Protein AF-A0A351BXZ5-F1 (afdb_monomer_lite)

Secondary structure (DSSP, 8-state):
--EEEEEEEPPSSTT--S-EEEEEEESSTTSS-PPPEEPTT-S--EEEEEEE---TT-TTTT-EEEEEEETTEEEEEEESSTTSS-PPPEE-SPP-SS---------S--

Sequence (110 aa):
GVIIISYIAPPPVSGQKNFRLGVSRSTNSGASWTPTYFVQGVDTADKILCATDDISSSPYYGRSYIVYSEKRGVFMSYTTNSGETWSVSARVSPPQNHGRVGASIVTGNA

Foldseek 3Di:
DKDKDWDQADDPDPPDDATFIWMWMDPPPVPDIDPTDTAAPTNHWDQKDKDAACPPPDPRHGKIKIWTDHQFAIWMWIDPPSPPHIDHIDHDDHTDHRDRDHDDDDHDDD

Radius of gyration: 14.12 Å; chains: 1; bounding box: 38×30×37 Å

Structure (mmCIF, N/CA/C/O backbone):
data_AF-A0A351BXZ5-F1
#
_entry.id   AF-A0A351BXZ5-F1
#
loop_
_atom_site.group_PDB
_atom_site.id
_atom_site.type_symbol
_atom_site.label_atom_id
_atom_site.label_alt_id
_atom_site.label_comp_id
_atom_site.label_asym_id
_atom_site.label_entity_id
_atom_site.label_seq_id
_atom_site.pdbx_PDB_ins_code
_atom_site.Cartn_x
_atom_site.Cartn_y
_atom_site.Cartn_z
_atom_site.occupancy
_atom_site.B_iso_or_equiv
_atom_site.auth_seq_id
_atom_site.auth_comp_id
_atom_site.auth_asym_id
_atom_site.auth_atom_id
_atom_site.pdbx_PDB_model_num
ATOM 1 N N . GLY A 1 1 ? 8.701 7.365 -15.122 1.00 86.06 1 GLY A N 1
ATOM 2 C CA . GLY A 1 1 ? 8.633 6.480 -13.941 1.00 86.06 1 GLY A CA 1
ATOM 3 C C . GLY A 1 1 ? 7.357 6.762 -13.177 1.00 86.06 1 GLY A C 1
ATOM 4 O O . GLY A 1 1 ? 6.775 7.820 -13.387 1.00 86.06 1 GLY A O 1
ATOM 5 N N . VAL A 1 2 ? 6.912 5.831 -12.333 1.00 94.94 2 VAL A N 1
ATOM 6 C CA . VAL A 1 2 ? 5.744 6.033 -11.461 1.00 94.94 2 VAL A CA 1
ATOM 7 C C . VAL A 1 2 ? 6.228 6.478 -10.086 1.00 94.94 2 VAL A C 1
ATOM 9 O O . VAL A 1 2 ? 7.126 5.858 -9.527 1.00 94.94 2 VAL A O 1
ATOM 12 N N . ILE A 1 3 ? 5.634 7.541 -9.548 1.00 97.12 3 ILE A N 1
ATOM 13 C CA . ILE A 1 3 ? 5.831 7.958 -8.157 1.00 97.12 3 ILE A CA 1
ATOM 14 C C . ILE A 1 3 ? 4.609 7.504 -7.368 1.00 97.12 3 ILE A C 1
ATOM 16 O O . ILE A 1 3 ? 3.484 7.757 -7.794 1.00 97.12 3 ILE A O 1
ATOM 20 N N . ILE A 1 4 ? 4.822 6.852 -6.229 1.00 97.31 4 ILE A N 1
ATOM 21 C CA . ILE A 1 4 ? 3.769 6.446 -5.296 1.00 97.31 4 ILE A CA 1
ATOM 22 C C . ILE A 1 4 ? 3.985 7.216 -3.999 1.00 97.31 4 ILE A C 1
ATOM 24 O O . ILE A 1 4 ? 5.092 7.230 -3.467 1.00 97.31 4 ILE A O 1
ATOM 28 N N . ILE A 1 5 ? 2.924 7.833 -3.486 1.00 96.88 5 ILE A N 1
ATOM 29 C CA . ILE A 1 5 ? 2.903 8.415 -2.146 1.00 96.88 5 ILE A CA 1
ATOM 30 C C . ILE A 1 5 ? 1.842 7.715 -1.309 1.00 96.88 5 ILE A C 1
ATOM 32 O O . ILE A 1 5 ? 0.716 7.504 -1.759 1.00 96.88 5 ILE A O 1
ATOM 36 N N . SER A 1 6 ? 2.203 7.374 -0.079 1.00 96.12 6 SER A N 1
ATOM 37 C CA . SER A 1 6 ? 1.287 6.861 0.936 1.00 96.12 6 SER A CA 1
ATOM 38 C C . SER A 1 6 ? 1.164 7.870 2.067 1.00 96.12 6 SER A C 1
ATOM 40 O O . SER A 1 6 ? 2.167 8.447 2.484 1.00 96.12 6 SER A O 1
ATOM 42 N N . TYR A 1 7 ? -0.044 8.080 2.578 1.00 95.69 7 TYR A N 1
ATOM 43 C CA . TYR A 1 7 ? -0.295 9.080 3.611 1.00 95.69 7 TYR A CA 1
ATOM 44 C C . T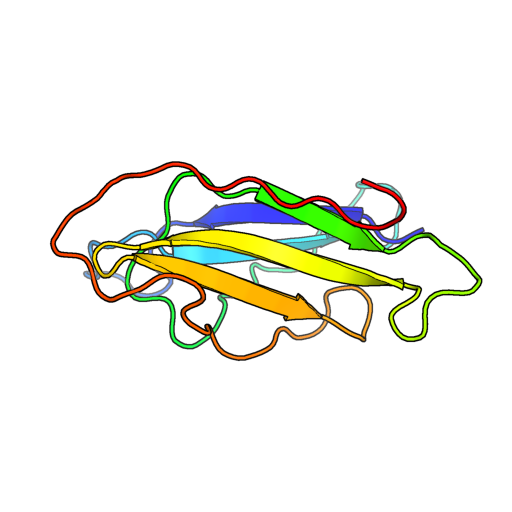YR A 1 7 ? -1.473 8.705 4.506 1.00 95.69 7 TYR A C 1
ATOM 46 O O . TYR A 1 7 ? -2.336 7.893 4.161 1.00 95.69 7 TYR A O 1
ATOM 54 N N . ILE A 1 8 ? -1.489 9.326 5.685 1.00 94.12 8 ILE A N 1
ATOM 55 C CA . ILE A 1 8 ? -2.592 9.244 6.638 1.00 94.12 8 ILE A CA 1
ATOM 56 C C . ILE A 1 8 ? -3.716 10.119 6.076 1.00 94.12 8 ILE A C 1
ATOM 58 O O . ILE A 1 8 ? -3.671 11.345 6.164 1.00 94.12 8 ILE A O 1
ATOM 62 N N . ALA A 1 9 ? -4.695 9.490 5.431 1.00 93.50 9 ALA A N 1
ATOM 63 C CA . ALA A 1 9 ? -5.779 10.185 4.753 1.00 93.50 9 ALA A CA 1
ATOM 64 C C . ALA A 1 9 ? -6.963 10.406 5.703 1.00 93.50 9 ALA A C 1
ATOM 66 O O . ALA A 1 9 ? -7.303 9.495 6.472 1.00 93.50 9 ALA A O 1
ATOM 67 N N . PRO A 1 10 ? -7.634 11.572 5.644 1.00 90.31 10 PRO A N 1
ATOM 68 C CA . PRO A 1 10 ? -8.918 11.749 6.300 1.00 90.31 10 PRO A CA 1
ATOM 69 C C . PRO A 1 10 ? -9.899 10.648 5.875 1.00 90.31 10 PRO A C 1
ATOM 71 O O . PRO A 1 10 ? -9.799 10.133 4.756 1.00 90.31 10 PRO A O 1
ATOM 74 N N . PRO A 1 11 ? -10.843 10.274 6.747 1.00 86.00 11 PRO A N 1
ATOM 75 C CA . PRO A 1 11 ? -11.842 9.279 6.407 1.00 86.00 11 PRO A CA 1
ATOM 76 C C . PRO A 1 11 ? -12.574 9.628 5.093 1.00 86.00 11 PRO A C 1
ATOM 78 O O . PRO A 1 11 ? -12.971 10.779 4.909 1.00 86.00 11 PRO A O 1
ATOM 81 N N . PRO A 1 12 ? -12.790 8.651 4.192 1.00 81.19 12 PRO A N 1
ATOM 82 C CA . PRO A 1 12 ? -13.420 8.879 2.888 1.00 81.19 12 PRO A CA 1
ATOM 83 C C . PRO A 1 12 ? -14.904 9.248 2.986 1.00 81.19 12 PRO A C 1
ATOM 85 O O . PRO A 1 12 ? -15.481 9.735 2.018 1.00 81.19 12 PRO A O 1
ATOM 88 N N . VAL A 1 13 ? -15.532 8.987 4.136 1.00 83.12 13 VAL A N 1
ATOM 89 C CA . VAL A 1 13 ? -16.956 9.223 4.382 1.00 83.12 13 VAL A CA 1
ATOM 90 C C . VAL A 1 13 ? -17.116 10.156 5.577 1.00 83.12 13 VAL A C 1
ATOM 92 O O . VAL A 1 13 ? -16.534 9.926 6.641 1.00 83.12 13 VAL A O 1
ATOM 95 N N . SER A 1 14 ? -17.939 11.192 5.407 1.00 78.50 14 SER A N 1
ATOM 96 C CA . SER A 1 14 ? -18.276 12.141 6.472 1.00 78.50 14 SER A CA 1
ATOM 97 C C . SER A 1 14 ? -18.833 11.421 7.708 1.00 78.50 14 SER A C 1
ATOM 99 O O . SER A 1 14 ? -19.636 10.497 7.594 1.00 78.50 14 SER A O 1
ATOM 101 N N . GLY A 1 15 ? -18.385 11.825 8.899 1.00 78.62 15 GLY A N 1
ATOM 102 C CA . GLY A 1 15 ? -18.796 11.238 10.181 1.00 78.62 15 GLY A CA 1
ATOM 103 C C . GLY A 1 15 ? -17.934 10.069 10.675 1.00 78.62 15 GLY A C 1
ATOM 104 O O . GLY A 1 15 ? 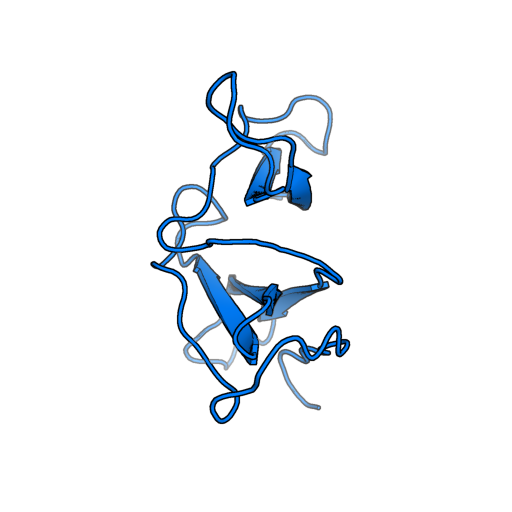-17.994 9.731 11.859 1.00 78.62 15 GLY A O 1
ATOM 105 N N . GLN A 1 16 ? -17.074 9.485 9.833 1.00 82.75 16 GLN A N 1
ATOM 106 C CA . GLN A 1 16 ? -16.026 8.584 10.315 1.00 82.75 16 GLN A CA 1
ATOM 107 C C . GLN A 1 16 ? -14.914 9.386 11.004 1.00 82.75 16 GLN A C 1
ATOM 109 O O . GLN A 1 16 ? -14.578 10.489 10.586 1.00 82.75 16 GLN A O 1
ATOM 114 N N . LYS A 1 17 ? -14.344 8.835 12.081 1.00 81.88 17 LYS A N 1
ATOM 115 C CA . LYS A 1 17 ? -13.313 9.521 12.886 1.00 81.88 17 LYS A CA 1
ATOM 116 C C . LYS A 1 17 ? -11.894 9.012 12.643 1.00 81.88 17 LYS A C 1
ATOM 118 O O . LYS A 1 17 ? -10.938 9.714 12.952 1.00 81.88 17 LYS A O 1
ATOM 123 N N . ASN A 1 18 ? -11.744 7.797 12.121 1.00 88.50 18 ASN A N 1
ATOM 124 C CA . ASN A 1 18 ? -10.433 7.173 11.985 1.00 88.50 18 ASN A CA 1
ATOM 125 C C . ASN A 1 18 ? -9.795 7.540 10.648 1.00 88.50 18 ASN A C 1
ATOM 127 O O . ASN A 1 18 ? -10.404 7.350 9.593 1.00 88.50 18 ASN A O 1
ATOM 131 N N . PHE A 1 19 ? -8.550 8.005 10.703 1.00 91.50 19 PHE A N 1
ATOM 132 C CA . PHE A 1 19 ? -7.731 8.179 9.512 1.00 91.50 19 PHE A CA 1
ATOM 133 C C . PHE A 1 19 ? -7.427 6.830 8.860 1.00 91.50 19 PHE A C 1
ATOM 135 O O . PHE A 1 19 ? -7.261 5.816 9.538 1.00 91.50 19 PHE A O 1
ATOM 142 N N . ARG A 1 20 ? -7.361 6.819 7.532 1.00 93.12 20 ARG A N 1
ATOM 143 C CA . ARG A 1 20 ? -7.175 5.620 6.709 1.00 93.12 20 ARG A CA 1
ATOM 144 C C . ARG A 1 20 ? -5.802 5.646 6.045 1.00 93.12 20 ARG A C 1
ATOM 146 O O . ARG A 1 20 ? -5.136 6.679 6.009 1.00 93.12 20 ARG A O 1
ATOM 153 N N . LEU A 1 21 ? -5.409 4.515 5.468 1.00 95.69 21 LEU A N 1
ATOM 154 C CA . LEU A 1 21 ? -4.282 4.473 4.544 1.00 95.69 21 LEU A CA 1
ATOM 155 C C . LEU A 1 21 ? -4.747 4.944 3.161 1.00 95.69 21 LEU A C 1
ATOM 157 O O . LEU A 1 21 ? -5.508 4.239 2.488 1.00 95.69 21 LEU A O 1
ATOM 161 N N . GLY A 1 22 ? -4.304 6.138 2.772 1.00 96.94 22 GLY A N 1
ATOM 162 C CA . GLY A 1 22 ? -4.483 6.681 1.431 1.00 96.94 22 GLY A CA 1
ATOM 163 C C . GLY A 1 22 ? -3.222 6.520 0.594 1.00 96.94 22 GLY A C 1
ATOM 164 O O . GLY A 1 22 ? -2.105 6.600 1.112 1.00 96.94 22 GLY A O 1
ATOM 165 N N . VAL A 1 23 ? -3.416 6.304 -0.702 1.00 97.75 23 VAL A N 1
ATOM 166 C CA . VAL A 1 23 ? -2.339 6.233 -1.687 1.00 97.75 23 VAL A CA 1
ATOM 167 C C . VAL A 1 23 ? -2.715 7.046 -2.918 1.00 97.75 23 VAL A C 1
ATOM 169 O O . VAL A 1 23 ? -3.824 6.912 -3.429 1.00 97.75 23 VAL A O 1
ATOM 172 N N . SER A 1 24 ? -1.772 7.825 -3.437 1.00 97.88 24 SER A N 1
ATOM 173 C CA . SER A 1 24 ? -1.872 8.435 -4.766 1.00 97.88 24 SER A CA 1
ATOM 174 C C . SER A 1 24 ? -0.626 8.120 -5.575 1.00 97.88 24 SER A C 1
ATOM 176 O O . SER A 1 24 ? 0.462 7.941 -5.024 1.00 97.88 24 SER A O 1
ATOM 178 N N . ARG A 1 25 ? -0.777 8.074 -6.900 1.00 97.88 25 ARG A N 1
ATOM 179 C CA . ARG A 1 25 ? 0.345 7.886 -7.817 1.00 97.88 25 ARG A CA 1
ATOM 180 C C . ARG A 1 25 ? 0.415 8.983 -8.867 1.00 97.88 25 ARG A C 1
ATOM 182 O O . ARG A 1 25 ? -0.604 9.560 -9.241 1.00 97.88 25 ARG A O 1
ATOM 189 N N . SER A 1 26 ? 1.617 9.227 -9.367 1.00 98.38 26 SER A N 1
ATOM 190 C CA . SER A 1 26 ? 1.879 10.095 -10.509 1.00 98.38 26 SER A CA 1
ATOM 191 C C . SER A 1 26 ? 2.623 9.321 -11.589 1.00 98.38 26 SER A C 1
ATOM 193 O O . SER A 1 26 ? 3.577 8.598 -11.302 1.00 98.38 26 SER A O 1
ATOM 195 N N . THR A 1 27 ? 2.198 9.488 -12.838 1.00 97.81 27 THR A N 1
ATOM 196 C CA . THR A 1 27 ? 2.849 8.921 -14.030 1.00 97.81 27 THR A CA 1
ATOM 197 C C . THR A 1 27 ? 3.603 9.978 -14.843 1.00 97.81 27 THR A C 1
ATOM 199 O O . THR A 1 27 ? 4.226 9.651 -15.850 1.00 97.81 27 THR A O 1
ATOM 202 N N . ASN A 1 28 ? 3.577 11.239 -14.402 1.00 97.19 28 ASN A N 1
ATOM 203 C CA . ASN A 1 28 ? 4.156 12.396 -15.083 1.00 97.19 28 ASN A CA 1
ATOM 204 C C . ASN A 1 28 ? 5.071 13.202 -14.149 1.00 97.19 28 ASN A C 1
ATOM 206 O O . ASN A 1 28 ? 4.963 14.421 -14.037 1.00 97.19 28 ASN A O 1
ATOM 210 N N . SER A 1 29 ? 5.975 12.497 -13.464 1.00 96.50 29 SER A N 1
ATOM 211 C CA . SER A 1 29 ? 7.023 13.098 -12.626 1.00 96.50 29 SER A CA 1
ATOM 212 C C . SER A 1 29 ? 6.494 14.036 -11.529 1.00 96.50 29 SER A C 1
ATOM 214 O O . SER A 1 29 ? 7.136 15.023 -11.191 1.00 96.50 29 SER A O 1
ATOM 216 N N . GLY A 1 30 ? 5.318 13.737 -10.970 1.00 97.56 30 GLY A N 1
ATOM 217 C CA . GLY A 1 30 ? 4.716 14.501 -9.875 1.00 97.56 30 GLY A CA 1
ATOM 218 C C . GLY A 1 30 ? 3.901 15.721 -10.310 1.00 97.56 30 GLY A C 1
ATOM 219 O O . GLY A 1 30 ? 3.359 16.401 -9.441 1.00 97.56 30 GLY A O 1
ATOM 220 N N . ALA A 1 31 ? 3.772 15.991 -11.616 1.00 98.06 31 ALA A N 1
ATOM 221 C CA . ALA A 1 31 ? 3.003 17.134 -12.120 1.00 98.06 31 ALA A CA 1
ATOM 222 C C . ALA A 1 31 ? 1.496 17.003 -11.839 1.00 98.06 31 ALA A C 1
ATOM 224 O O . ALA A 1 31 ? 0.824 17.992 -11.554 1.00 98.06 31 ALA A O 1
ATOM 225 N N . SER A 1 32 ? 0.960 15.781 -11.883 1.00 98.12 32 SER A N 1
ATOM 226 C CA . SER A 1 32 ? -0.402 15.475 -11.441 1.00 98.12 32 SER A CA 1
ATOM 227 C C . SER A 1 32 ? -0.471 14.130 -10.725 1.00 98.12 32 SER A C 1
ATOM 229 O O . SER A 1 32 ? 0.359 13.247 -10.958 1.00 98.12 32 SER A O 1
ATOM 231 N N . TRP A 1 33 ? -1.508 13.958 -9.908 1.00 98.38 33 TRP A N 1
ATOM 232 C CA . TRP A 1 33 ? -1.709 12.785 -9.063 1.00 98.38 33 TRP A CA 1
ATOM 233 C C . TRP A 1 33 ? -3.091 12.183 -9.285 1.00 98.38 33 TRP A C 1
ATOM 235 O O . TRP A 1 33 ? -4.059 12.900 -9.541 1.00 98.38 33 TRP A O 1
ATOM 245 N N . THR A 1 34 ? -3.196 10.863 -9.162 1.00 98.25 34 THR A N 1
ATOM 246 C CA . THR A 1 34 ? -4.496 10.192 -9.116 1.00 98.25 34 THR A CA 1
ATOM 247 C C . THR A 1 34 ? -5.275 10.597 -7.861 1.00 98.25 34 THR A C 1
ATOM 249 O O . THR A 1 34 ? -4.658 10.902 -6.830 1.00 98.25 34 THR A O 1
ATOM 252 N N . PRO A 1 35 ? -6.619 10.511 -7.890 1.00 96.94 35 PRO A N 1
ATOM 253 C CA . PRO A 1 35 ? -7.417 10.539 -6.670 1.00 96.94 35 PRO A CA 1
ATOM 254 C C . PRO A 1 35 ? -6.911 9.521 -5.640 1.00 96.94 35 PRO A C 1
ATOM 256 O O . PRO A 1 35 ? -6.309 8.507 -6.008 1.00 96.94 35 PRO A O 1
ATOM 259 N N . THR A 1 36 ? -7.175 9.789 -4.359 1.00 96.56 36 THR A N 1
ATOM 260 C CA . THR A 1 36 ? -6.807 8.888 -3.261 1.00 96.56 36 THR A CA 1
ATOM 261 C C . THR A 1 36 ? -7.417 7.504 -3.479 1.00 96.56 36 THR A C 1
ATOM 263 O O . THR A 1 36 ? -8.638 7.344 -3.454 1.00 96.56 36 THR A O 1
ATOM 266 N N . TYR A 1 37 ? -6.570 6.488 -3.601 1.00 96.62 37 TYR A N 1
ATOM 267 C CA . TYR A 1 37 ? -6.960 5.104 -3.397 1.00 96.62 37 TYR A CA 1
ATOM 268 C C . TYR A 1 37 ? -6.956 4.811 -1.894 1.00 96.62 37 TYR A C 1
ATOM 270 O O . TYR A 1 37 ? -5.922 4.914 -1.231 1.00 96.62 37 TYR A O 1
ATOM 278 N N . PHE A 1 38 ? -8.109 4.435 -1.346 1.00 96.25 38 PHE A N 1
ATOM 279 C CA . PHE A 1 38 ? -8.220 4.005 0.046 1.00 96.25 38 PHE A CA 1
ATOM 280 C C . PHE A 1 38 ? -8.014 2.497 0.140 1.00 96.25 38 PHE A C 1
ATOM 282 O O . PHE A 1 38 ? -8.814 1.720 -0.384 1.00 96.25 38 PHE A O 1
ATOM 289 N N . VAL A 1 39 ? -6.957 2.071 0.834 1.00 97.00 39 VAL A N 1
ATOM 290 C CA . VAL A 1 39 ? -6.659 0.642 0.986 1.00 97.00 39 VAL A CA 1
ATOM 291 C C . VAL A 1 39 ? -7.767 -0.055 1.782 1.00 97.00 39 VAL A C 1
ATOM 293 O O . VAL A 1 39 ? -8.229 0.418 2.828 1.00 97.00 39 VAL A O 1
ATOM 296 N N . GLN A 1 40 ? -8.219 -1.194 1.260 1.00 95.56 40 GLN A N 1
ATOM 297 C CA . GLN A 1 40 ? -9.314 -1.964 1.841 1.00 95.56 40 GLN A CA 1
ATOM 298 C C . GLN A 1 40 ? -8.875 -2.672 3.132 1.00 95.56 40 GLN A C 1
ATOM 300 O O . GLN A 1 40 ? -7.728 -3.093 3.269 1.00 95.56 40 GLN A O 1
ATOM 305 N N . GLY A 1 41 ? -9.795 -2.813 4.091 1.00 92.81 41 GLY A N 1
ATOM 306 C CA . GLY A 1 41 ? -9.545 -3.502 5.370 1.00 92.81 41 GLY A CA 1
ATOM 307 C C . GLY A 1 41 ? -8.812 -2.688 6.451 1.00 92.81 41 GLY A C 1
ATOM 308 O O . GLY A 1 41 ? -8.582 -3.205 7.541 1.00 92.81 41 GLY A O 1
ATOM 309 N N . VAL A 1 42 ? -8.467 -1.423 6.188 1.00 92.38 42 VAL A N 1
ATOM 310 C CA . VAL A 1 42 ? -7.682 -0.578 7.113 1.00 92.38 42 VAL A CA 1
ATOM 311 C C . VAL A 1 42 ? -8.556 0.175 8.111 1.00 92.38 42 VAL A C 1
ATOM 313 O O . VAL A 1 42 ? -9.070 1.224 7.773 1.00 92.38 42 VAL A O 1
ATOM 316 N N . ASP A 1 43 ? -8.700 -0.258 9.359 1.00 89.25 43 ASP A N 1
ATOM 317 C CA . ASP A 1 43 ? -9.576 0.456 10.313 1.00 89.25 43 ASP A CA 1
ATOM 318 C C . ASP A 1 43 ? -9.020 1.801 10.807 1.00 89.25 43 ASP A C 1
ATOM 320 O O . ASP A 1 43 ? -9.785 2.736 11.060 1.00 89.25 43 ASP A O 1
ATOM 324 N N . THR A 1 44 ? -7.702 1.877 10.980 1.00 91.31 44 THR A N 1
ATOM 325 C CA . THR A 1 44 ? -6.939 3.085 11.310 1.00 91.31 44 THR A CA 1
ATOM 326 C C . THR A 1 44 ? -5.512 2.929 10.783 1.00 91.31 44 THR A C 1
ATOM 328 O O . THR A 1 44 ? -5.027 1.803 10.692 1.00 91.31 44 THR A O 1
ATOM 331 N N . ALA A 1 45 ? -4.842 4.023 10.432 1.00 92.31 45 ALA A N 1
ATOM 332 C CA . ALA A 1 45 ? -3.447 4.001 10.003 1.00 92.31 45 ALA A CA 1
ATOM 333 C C . ALA A 1 45 ? -2.639 5.113 10.680 1.00 92.31 45 ALA A C 1
ATOM 335 O O . ALA A 1 45 ? -3.076 6.262 10.743 1.00 92.31 45 ALA A O 1
ATOM 336 N N . ASP A 1 46 ? -1.444 4.770 11.152 1.00 91.81 46 ASP A N 1
ATOM 337 C CA . ASP A 1 46 ? -0.420 5.702 11.625 1.00 91.81 46 ASP A CA 1
ATOM 338 C C . ASP A 1 46 ? 0.975 5.167 11.250 1.00 91.81 46 ASP A C 1
ATOM 340 O O . ASP A 1 46 ? 1.132 3.981 10.952 1.00 91.81 46 ASP A O 1
ATOM 344 N N . LYS A 1 47 ? 1.992 6.038 11.275 1.00 92.31 47 LYS A N 1
ATOM 345 C CA . LYS A 1 47 ? 3.415 5.683 11.081 1.00 92.31 47 LYS A CA 1
ATOM 346 C C . LYS A 1 47 ? 3.675 4.887 9.797 1.00 92.31 47 LYS A C 1
ATOM 348 O O . LYS A 1 47 ? 4.325 3.847 9.812 1.00 92.31 47 LYS A O 1
ATOM 353 N N . ILE A 1 48 ? 3.128 5.388 8.695 1.00 93.94 48 ILE A N 1
ATOM 354 C CA . ILE A 1 48 ? 3.183 4.734 7.389 1.00 93.94 48 ILE A CA 1
ATOM 355 C C . ILE A 1 48 ? 4.599 4.834 6.810 1.00 93.94 48 ILE A C 1
ATOM 357 O O . ILE A 1 48 ? 5.163 5.926 6.750 1.00 93.94 48 ILE A O 1
ATOM 361 N N . LEU A 1 49 ? 5.127 3.711 6.328 1.00 94.94 49 LEU A N 1
ATOM 362 C CA . LEU A 1 49 ? 6.316 3.650 5.480 1.00 94.94 49 LEU A CA 1
ATOM 363 C C . LEU A 1 49 ? 6.026 2.845 4.213 1.00 94.94 49 LEU A C 1
ATOM 365 O O . LEU A 1 49 ? 5.262 1.881 4.239 1.00 94.94 49 LEU A O 1
ATOM 369 N N . CYS A 1 50 ? 6.679 3.218 3.116 1.00 94.38 50 CYS A N 1
ATOM 370 C CA . CYS A 1 50 ? 6.594 2.520 1.840 1.00 94.38 50 CYS A CA 1
ATOM 371 C C . CYS A 1 50 ? 7.984 2.174 1.300 1.00 94.38 50 CYS A C 1
ATOM 373 O O . CYS A 1 50 ? 8.922 2.954 1.456 1.00 94.38 50 CYS A O 1
ATOM 375 N N . ALA A 1 51 ? 8.093 1.037 0.619 1.00 95.00 51 ALA A N 1
ATOM 376 C CA . ALA A 1 51 ? 9.297 0.622 -0.095 1.00 95.00 51 ALA A CA 1
ATOM 377 C C . ALA A 1 51 ? 8.923 -0.106 -1.389 1.00 95.00 51 ALA A C 1
ATOM 379 O O . ALA A 1 51 ? 7.827 -0.657 -1.507 1.00 95.00 51 ALA A O 1
ATOM 380 N N . THR A 1 52 ? 9.828 -0.101 -2.364 1.00 95.25 52 THR A N 1
ATOM 381 C CA . THR A 1 52 ? 9.674 -0.834 -3.627 1.00 95.25 52 THR A CA 1
ATOM 382 C C . THR A 1 52 ? 10.850 -1.773 -3.792 1.00 95.25 52 THR A C 1
ATOM 384 O O . THR A 1 52 ? 11.984 -1.387 -3.531 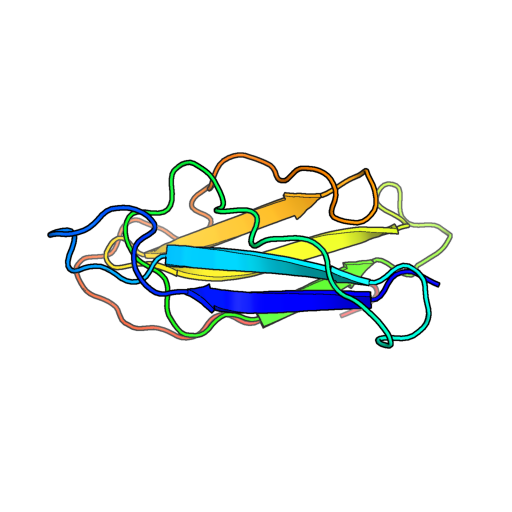1.00 95.25 52 THR A O 1
ATOM 387 N N . ASP A 1 53 ? 10.573 -3.007 -4.191 1.00 95.69 53 ASP A N 1
ATOM 388 C CA . ASP A 1 53 ? 11.613 -3.964 -4.538 1.00 95.69 53 ASP A CA 1
ATOM 389 C C . ASP A 1 53 ? 12.166 -3.644 -5.927 1.00 95.69 53 ASP A C 1
ATOM 391 O O . ASP A 1 53 ? 11.464 -3.764 -6.931 1.00 95.69 53 ASP A O 1
ATOM 395 N N . ASP A 1 54 ? 13.413 -3.191 -5.977 1.00 93.06 54 ASP A N 1
ATOM 396 C CA . ASP A 1 54 ? 14.136 -2.826 -7.190 1.00 93.06 54 ASP A CA 1
ATOM 397 C C . ASP A 1 54 ? 15.265 -3.815 -7.532 1.00 93.06 54 ASP A C 1
ATOM 399 O O . ASP A 1 54 ? 16.042 -3.573 -8.459 1.00 93.06 54 ASP A O 1
ATOM 403 N N . ILE A 1 55 ? 15.322 -4.974 -6.861 1.00 94.00 55 ILE A N 1
ATOM 404 C CA . ILE A 1 55 ? 16.290 -6.025 -7.182 1.00 94.00 55 ILE A CA 1
ATOM 405 C C . ILE A 1 55 ? 15.813 -6.825 -8.390 1.00 94.00 55 ILE A C 1
ATOM 407 O O . ILE A 1 55 ? 14.846 -7.578 -8.312 1.00 94.00 55 ILE A O 1
ATOM 411 N N . SER A 1 56 ? 16.533 -6.722 -9.507 1.00 92.94 56 SER A N 1
ATOM 412 C CA . SER A 1 56 ? 16.158 -7.358 -10.780 1.00 92.94 56 SER A CA 1
ATOM 413 C C . SER A 1 56 ? 16.063 -8.888 -10.731 1.00 92.94 56 SER A C 1
ATOM 415 O O . SER A 1 56 ? 15.323 -9.475 -11.516 1.00 92.94 56 SER A O 1
ATOM 417 N N . SER A 1 57 ? 16.787 -9.542 -9.820 1.00 93.44 57 SER A N 1
ATOM 418 C CA . SER A 1 57 ? 16.707 -10.991 -9.594 1.00 93.44 57 SER A CA 1
ATOM 419 C C . SER A 1 57 ? 15.581 -11.408 -8.643 1.00 93.44 57 SER A C 1
ATOM 421 O O . SER A 1 57 ? 15.325 -12.604 -8.497 1.00 93.44 57 SER A O 1
ATOM 423 N N . SER A 1 58 ? 14.911 -10.458 -7.984 1.00 94.19 58 SER A N 1
ATOM 424 C CA . SER A 1 58 ? 13.818 -10.758 -7.067 1.00 94.19 58 SER A CA 1
ATOM 425 C C . SER A 1 58 ? 12.603 -11.285 -7.837 1.00 94.19 58 SER A C 1
ATOM 427 O O . SER A 1 58 ? 12.172 -10.655 -8.807 1.00 94.19 58 SER A O 1
ATOM 429 N N . PRO A 1 59 ? 11.952 -12.372 -7.380 1.00 94.06 59 PRO A N 1
ATOM 430 C CA . PRO A 1 59 ? 10.658 -12.787 -7.927 1.00 94.06 59 PRO A CA 1
ATOM 431 C C . PRO A 1 59 ? 9.546 -11.754 -7.663 1.00 94.06 59 PRO A C 1
ATOM 433 O O . PRO A 1 59 ? 8.441 -11.885 -8.191 1.00 94.06 59 PRO A O 1
ATOM 436 N N . TYR A 1 60 ? 9.815 -10.738 -6.839 1.00 95.50 60 TYR A N 1
ATOM 437 C CA . TYR A 1 60 ? 8.906 -9.642 -6.520 1.00 95.50 60 TYR A CA 1
ATOM 438 C C . TYR A 1 60 ? 9.377 -8.292 -7.076 1.00 95.50 60 TYR A C 1
ATOM 440 O O . TYR A 1 60 ? 8.854 -7.261 -6.652 1.00 95.50 60 TYR A O 1
ATOM 448 N N . TYR A 1 61 ? 10.320 -8.290 -8.026 1.00 94.56 61 TYR A N 1
ATOM 449 C CA . TYR A 1 61 ? 10.808 -7.078 -8.682 1.00 94.56 61 TYR A CA 1
ATOM 450 C C . TYR A 1 61 ? 9.661 -6.166 -9.148 1.00 94.56 61 TYR A C 1
ATOM 452 O O . TYR A 1 61 ? 8.694 -6.608 -9.774 1.00 94.56 61 TYR A O 1
ATOM 460 N N . GLY A 1 62 ? 9.764 -4.879 -8.819 1.00 94.31 62 GLY A N 1
ATOM 461 C CA . GLY A 1 62 ? 8.775 -3.848 -9.128 1.00 94.31 62 GLY A CA 1
ATOM 462 C C . GLY A 1 62 ? 7.562 -3.815 -8.194 1.00 94.31 62 GLY A C 1
ATOM 463 O O . GLY A 1 62 ? 6.708 -2.937 -8.347 1.00 94.31 62 GLY A O 1
ATOM 464 N N . ARG A 1 63 ? 7.452 -4.730 -7.219 1.00 96.94 63 ARG A N 1
ATOM 465 C CA . ARG A 1 63 ? 6.379 -4.694 -6.218 1.00 96.94 63 ARG A CA 1
ATOM 466 C C . ARG A 1 63 ? 6.661 -3.602 -5.190 1.00 96.94 63 ARG A C 1
ATOM 468 O O . ARG A 1 63 ? 7.738 -3.556 -4.598 1.00 96.94 63 ARG A O 1
ATOM 475 N N . SER A 1 64 ? 5.659 -2.769 -4.926 1.00 97.44 64 SER A N 1
ATOM 476 C CA . SER A 1 64 ? 5.702 -1.800 -3.829 1.00 97.44 64 SER A CA 1
ATOM 477 C C . SER A 1 64 ? 4.871 -2.286 -2.652 1.00 97.44 64 SER A C 1
ATOM 479 O O . SER A 1 64 ? 3.818 -2.905 -2.818 1.00 97.44 64 SER A O 1
ATOM 481 N N . TYR A 1 65 ? 5.341 -1.970 -1.456 1.00 97.44 65 TYR A N 1
ATOM 482 C CA . TYR A 1 65 ? 4.776 -2.381 -0.184 1.00 97.44 65 TYR A CA 1
ATOM 483 C C . TYR A 1 65 ? 4.581 -1.154 0.697 1.00 97.44 65 TYR A C 1
ATOM 485 O O . TYR A 1 65 ? 5.379 -0.217 0.663 1.00 97.44 65 TYR A O 1
ATOM 493 N N . ILE A 1 66 ? 3.539 -1.182 1.516 1.00 97.31 66 ILE A N 1
ATOM 494 C CA . ILE A 1 66 ? 3.291 -0.201 2.564 1.00 97.31 66 ILE A CA 1
ATOM 495 C C . ILE A 1 66 ? 3.141 -0.959 3.875 1.00 97.31 66 ILE A C 1
ATOM 497 O O . ILE A 1 66 ? 2.333 -1.885 3.956 1.00 97.31 66 ILE A O 1
ATOM 501 N N . VAL A 1 67 ? 3.885 -0.539 4.896 1.00 96.44 67 VAL A N 1
ATOM 502 C CA . VAL A 1 67 ? 3.719 -0.973 6.286 1.00 96.44 67 VAL A CA 1
ATOM 503 C C . VAL A 1 67 ? 3.214 0.184 7.128 1.00 96.44 67 VAL A C 1
ATOM 505 O O . VAL A 1 67 ? 3.542 1.345 6.885 1.00 96.44 67 VAL A O 1
ATOM 508 N N . TYR A 1 68 ? 2.369 -0.125 8.098 1.00 94.75 68 TYR A N 1
ATOM 509 C CA . TYR A 1 68 ? 1.747 0.877 8.948 1.00 94.75 68 TYR A CA 1
ATOM 510 C C . TYR A 1 68 ? 1.266 0.249 10.239 1.00 94.75 68 TYR A C 1
ATOM 512 O O . TYR A 1 68 ? 1.029 -0.960 10.339 1.00 94.75 68 TYR A O 1
ATOM 520 N N . SER A 1 69 ? 1.077 1.116 11.218 1.00 93.12 69 SER A N 1
ATOM 521 C CA . SER A 1 69 ? 0.511 0.737 12.492 1.00 93.12 69 SER A CA 1
ATOM 522 C C . SER A 1 69 ? -0.979 0.974 12.510 1.00 93.12 69 SER A C 1
ATOM 524 O O . SER A 1 69 ? -1.499 1.988 12.045 1.00 93.12 69 SER A O 1
ATOM 526 N N . GLU A 1 70 ? -1.661 0.009 13.095 1.00 90.56 70 GLU A N 1
ATOM 527 C CA . GLU A 1 70 ? -3.090 -0.017 13.298 1.00 90.56 70 GLU A CA 1
ATOM 528 C C . GLU A 1 70 ? -3.353 -0.307 14.781 1.00 90.56 70 GLU A C 1
ATOM 530 O O . GLU A 1 70 ? -2.516 -0.882 15.477 1.00 90.56 70 GLU A O 1
ATOM 535 N N . LYS A 1 71 ? -4.538 0.037 15.296 1.00 87.12 71 LYS A N 1
ATOM 536 C CA . LYS A 1 71 ? -4.876 -0.184 16.718 1.00 87.12 71 LYS A CA 1
ATOM 537 C C . LYS A 1 71 ? -4.735 -1.653 17.136 1.00 87.12 71 LYS A C 1
ATOM 539 O O . LYS A 1 71 ? -4.554 -1.932 18.320 1.00 87.12 71 LYS A O 1
ATOM 544 N N . ARG A 1 72 ? -4.853 -2.574 16.173 1.00 89.25 72 ARG A N 1
ATOM 545 C CA . ARG A 1 72 ? -4.729 -4.007 16.400 1.00 89.25 72 ARG A CA 1
ATOM 546 C C . ARG A 1 72 ? -3.287 -4.521 16.253 1.00 89.25 72 ARG A C 1
ATOM 548 O O . ARG A 1 72 ? -3.052 -5.642 16.683 1.00 89.25 72 ARG A O 1
ATOM 555 N N . GLY A 1 73 ? -2.340 -3.797 15.657 1.00 92.38 73 GLY A N 1
ATOM 556 C CA . GLY A 1 73 ? -0.973 -4.284 15.398 1.00 92.38 73 GLY A CA 1
ATOM 557 C C . GLY A 1 73 ? -0.325 -3.639 14.169 1.00 92.38 73 GLY A C 1
ATOM 558 O O . GLY A 1 73 ? -0.792 -2.607 13.697 1.00 92.38 73 GLY A O 1
ATOM 559 N N . VAL A 1 74 ? 0.724 -4.262 13.626 1.00 93.75 74 VAL A N 1
ATOM 560 C CA . VAL A 1 74 ? 1.372 -3.835 12.374 1.00 93.75 74 VAL A CA 1
ATOM 561 C C . VAL A 1 74 ? 0.745 -4.562 11.193 1.00 93.75 74 VAL A C 1
ATOM 563 O O . VAL A 1 74 ? 0.557 -5.785 11.217 1.00 93.75 74 VAL A O 1
ATOM 566 N N . PHE A 1 75 ? 0.428 -3.798 10.155 1.00 95.31 75 PHE A N 1
ATOM 567 C CA . PHE A 1 75 ? -0.217 -4.272 8.942 1.00 95.31 75 PHE A CA 1
ATOM 568 C C . PHE A 1 75 ? 0.602 -3.893 7.715 1.00 95.31 75 PHE A C 1
ATOM 570 O O . PHE A 1 75 ? 1.405 -2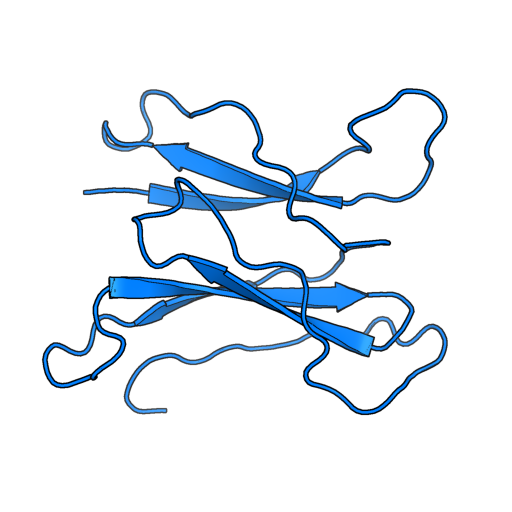.959 7.734 1.00 95.31 75 PHE A O 1
ATOM 577 N N . MET A 1 76 ? 0.376 -4.645 6.645 1.00 96.94 76 MET A N 1
ATOM 578 C CA . MET A 1 76 ? 0.998 -4.456 5.350 1.00 96.94 76 MET A CA 1
ATOM 579 C C . MET A 1 76 ? -0.060 -4.474 4.245 1.00 96.94 76 MET A C 1
ATOM 581 O O . MET A 1 76 ? -1.113 -5.112 4.352 1.00 96.94 76 MET A O 1
ATOM 585 N N . SER A 1 77 ? 0.222 -3.773 3.154 1.00 98.06 77 SER A N 1
ATOM 586 C CA . SER A 1 77 ? -0.466 -3.937 1.871 1.00 98.06 77 SER A CA 1
ATOM 587 C C . SER A 1 77 ? 0.537 -3.748 0.734 1.00 98.06 77 SER A C 1
ATOM 589 O O . SER A 1 77 ? 1.530 -3.045 0.908 1.00 98.06 77 SER A O 1
ATOM 591 N N . TYR A 1 78 ? 0.311 -4.376 -0.417 1.00 98.12 78 TYR A N 1
ATOM 592 C CA . TYR A 1 78 ? 1.230 -4.297 -1.557 1.00 98.12 78 TYR A CA 1
ATOM 593 C C . TYR A 1 78 ? 0.495 -4.095 -2.882 1.00 98.12 78 TYR A C 1
ATOM 595 O O . TYR A 1 78 ? -0.709 -4.334 -2.986 1.00 98.12 78 TYR A O 1
ATOM 603 N N . THR A 1 79 ? 1.233 -3.674 -3.905 1.00 98.56 79 THR A N 1
ATOM 604 C CA . THR A 1 79 ? 0.747 -3.505 -5.279 1.00 98.56 79 THR A CA 1
ATOM 605 C C . THR A 1 79 ? 1.693 -4.177 -6.267 1.00 98.56 79 THR A C 1
ATOM 607 O O . THR A 1 79 ? 2.911 -4.073 -6.143 1.00 98.56 79 THR A O 1
ATOM 610 N N . THR A 1 80 ? 1.130 -4.862 -7.260 1.00 97.88 80 THR A N 1
ATOM 611 C CA . THR A 1 80 ? 1.860 -5.503 -8.370 1.00 97.88 80 THR A CA 1
ATOM 612 C C . THR A 1 80 ? 1.641 -4.797 -9.707 1.00 97.88 80 THR A C 1
ATOM 614 O O . THR A 1 80 ? 2.090 -5.284 -10.736 1.00 97.88 80 THR A O 1
ATOM 617 N N . ASN A 1 81 ? 0.923 -3.673 -9.711 1.00 97.06 81 ASN A N 1
ATOM 618 C CA . ASN A 1 81 ? 0.548 -2.922 -10.910 1.00 97.06 81 ASN A CA 1
ATOM 619 C C . ASN A 1 81 ? 0.820 -1.425 -10.729 1.00 97.06 81 ASN A C 1
ATOM 621 O O . ASN A 1 81 ? -0.026 -0.576 -11.003 1.00 97.06 81 ASN A O 1
ATOM 625 N N . SER A 1 82 ? 2.010 -1.104 -10.213 1.00 95.75 82 SER A N 1
ATOM 626 C CA . SER A 1 82 ? 2.498 0.274 -10.072 1.00 95.75 82 SER A CA 1
ATOM 627 C C . SER A 1 82 ? 1.493 1.210 -9.379 1.00 95.75 82 SER A C 1
ATOM 629 O O . SER A 1 82 ? 1.264 2.341 -9.819 1.00 95.75 82 SER A O 1
ATOM 631 N N . GLY A 1 83 ? 0.854 0.726 -8.310 1.00 96.62 83 GLY A N 1
ATOM 632 C CA . GLY A 1 83 ? -0.037 1.513 -7.461 1.00 96.62 83 GLY A CA 1
ATOM 633 C C . GLY A 1 83 ? -1.456 1.729 -7.991 1.00 96.62 83 GLY A C 1
ATOM 634 O O . GLY A 1 83 ? -2.156 2.558 -7.416 1.00 96.62 83 GLY A O 1
ATOM 635 N N . GLU A 1 84 ? -1.896 1.033 -9.049 1.00 96.56 84 GLU A N 1
ATOM 636 C CA . GLU A 1 84 ? -3.297 1.103 -9.525 1.00 96.56 84 GLU A C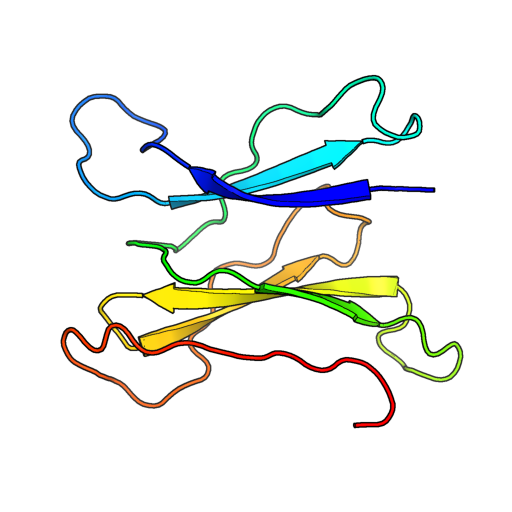A 1
ATOM 637 C C . GLU A 1 84 ? -4.272 0.516 -8.523 1.00 96.56 84 GLU A C 1
ATOM 639 O O . GLU A 1 84 ? -5.307 1.106 -8.223 1.00 96.56 84 GLU A O 1
ATOM 644 N N . THR A 1 85 ? -3.919 -0.652 -7.998 1.00 97.62 85 THR A N 1
ATOM 645 C CA . THR A 1 85 ? -4.692 -1.350 -6.981 1.00 97.62 85 THR A CA 1
ATOM 646 C C . THR A 1 85 ? -3.763 -1.887 -5.910 1.00 97.62 85 THR A C 1
ATOM 648 O O . THR A 1 85 ? -2.591 -2.175 -6.167 1.00 97.62 85 THR A O 1
ATOM 651 N N . TRP A 1 86 ? -4.312 -2.067 -4.715 1.00 98.50 86 TRP A N 1
ATOM 652 C CA . TRP A 1 86 ? -3.584 -2.576 -3.560 1.00 98.50 86 TRP A CA 1
ATOM 653 C C . TRP A 1 86 ? -4.279 -3.800 -2.993 1.00 98.50 86 TRP A C 1
ATOM 655 O O . TRP A 1 86 ? -5.512 -3.872 -2.996 1.00 98.50 86 TRP A O 1
ATOM 665 N N . SER A 1 87 ? -3.485 -4.733 -2.471 1.00 98.62 87 SER A N 1
ATOM 666 C CA . SER A 1 87 ? -3.988 -5.864 -1.702 1.00 98.62 87 SER A CA 1
ATOM 667 C C . SER A 1 87 ? -4.852 -5.383 -0.534 1.00 98.62 87 SER 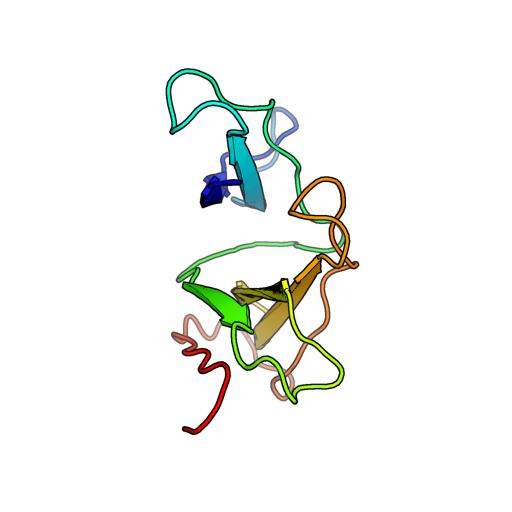A C 1
ATOM 669 O O . SER A 1 87 ? -4.670 -4.279 -0.010 1.00 98.62 87 SER A O 1
ATOM 671 N N . VAL A 1 88 ? -5.755 -6.243 -0.068 1.00 97.94 88 VAL A N 1
ATOM 672 C CA . VAL A 1 88 ? -6.422 -6.022 1.220 1.00 97.94 88 VAL A CA 1
ATOM 673 C C . VAL A 1 88 ? -5.364 -5.963 2.329 1.00 97.94 88 VAL A C 1
ATOM 675 O O . VAL A 1 88 ? -4.334 -6.640 2.260 1.00 97.94 88 VAL A O 1
ATOM 678 N N . SER A 1 89 ? -5.618 -5.130 3.335 1.00 96.75 89 SER A N 1
ATOM 679 C CA . SER A 1 89 ? -4.813 -5.026 4.549 1.00 96.75 89 SER A CA 1
ATOM 680 C C . SER A 1 89 ? -4.606 -6.386 5.219 1.00 96.75 89 SER A C 1
ATOM 682 O O . SER A 1 89 ? -5.573 -7.073 5.552 1.00 96.75 89 SER A O 1
ATOM 684 N N . ALA A 1 90 ? -3.344 -6.759 5.440 1.00 96.50 90 ALA A N 1
ATOM 685 C CA . ALA A 1 90 ? -2.963 -7.996 6.111 1.00 96.50 90 ALA A CA 1
ATOM 686 C C . ALA A 1 90 ? -2.100 -7.693 7.338 1.00 96.50 90 ALA A C 1
ATOM 688 O O . ALA A 1 90 ? -1.143 -6.924 7.270 1.00 96.50 90 ALA A O 1
ATOM 689 N N . ARG A 1 91 ? -2.433 -8.307 8.473 1.00 94.38 91 ARG A N 1
ATOM 690 C CA . ARG A 1 91 ? -1.652 -8.183 9.707 1.00 94.38 91 ARG A CA 1
ATOM 691 C C . ARG A 1 91 ? -0.357 -8.982 9.587 1.00 94.38 91 ARG A C 1
ATOM 693 O O . ARG A 1 91 ? -0.404 -10.147 9.207 1.00 94.38 91 ARG A O 1
ATOM 700 N N . VAL A 1 92 ? 0.763 -8.381 9.979 1.00 94.50 92 VAL A N 1
ATOM 701 C CA . VAL A 1 92 ? 2.092 -9.022 9.970 1.00 94.50 92 VAL A CA 1
ATOM 702 C C . VAL A 1 92 ? 2.718 -9.148 11.363 1.00 94.50 92 VAL A C 1
ATOM 704 O O . VAL A 1 92 ? 3.711 -9.846 11.527 1.00 94.50 92 VAL A O 1
ATOM 707 N N . SER A 1 93 ? 2.129 -8.518 12.384 1.00 92.44 93 SER A N 1
ATOM 708 C CA . SER A 1 93 ? 2.495 -8.729 13.791 1.00 92.44 93 SER A CA 1
ATOM 709 C C . SER A 1 93 ? 1.541 -9.704 14.497 1.00 92.44 93 SER A C 1
ATOM 711 O O . SER A 1 93 ? 0.403 -9.890 14.055 1.00 92.44 93 SER A O 1
ATOM 713 N N . PRO A 1 94 ? 1.908 -10.230 15.680 1.00 91.12 94 PRO A N 1
ATOM 714 C CA . PRO A 1 94 ? 0.928 -10.764 16.622 1.00 91.12 94 PRO A CA 1
ATOM 715 C C . PRO A 1 94 ? -0.180 -9.741 16.949 1.00 91.12 94 PRO A C 1
ATOM 717 O O . PRO A 1 94 ? 0.011 -8.531 16.749 1.00 91.12 94 PRO A O 1
ATOM 720 N N . PRO A 1 95 ? -1.344 -10.183 17.458 1.00 87.56 95 PRO A N 1
ATOM 721 C CA . PRO A 1 95 ? -2.372 -9.280 17.957 1.00 87.56 95 PRO A CA 1
ATOM 722 C C . PRO A 1 95 ? -1.855 -8.375 19.075 1.00 87.56 95 PRO A C 1
ATOM 724 O O . PRO A 1 95 ? -1.196 -8.831 20.004 1.00 87.56 95 PRO A O 1
ATOM 727 N N . GLN A 1 96 ? -2.179 -7.090 18.994 1.00 80.75 96 GLN A N 1
ATOM 728 C CA . GLN A 1 96 ? -1.867 -6.088 20.006 1.00 80.75 96 GLN A CA 1
ATOM 729 C C . GLN A 1 96 ? -3.117 -5.264 20.304 1.00 80.75 96 GLN A C 1
ATOM 731 O O . GLN A 1 96 ? -3.994 -5.115 19.450 1.00 80.75 96 GLN A O 1
ATOM 736 N N . ASN A 1 97 ? -3.198 -4.717 21.515 1.00 76.69 97 ASN A N 1
ATOM 737 C CA . ASN A 1 97 ? -4.257 -3.789 21.884 1.00 76.69 97 ASN A CA 1
ATOM 738 C C . ASN A 1 97 ? -3.675 -2.383 22.044 1.00 76.69 97 ASN A C 1
ATOM 740 O O . ASN A 1 97 ? -2.903 -2.133 22.965 1.00 76.69 97 ASN A O 1
ATOM 744 N N . HIS A 1 98 ? -4.038 -1.481 21.133 1.00 69.00 98 HIS A N 1
ATOM 745 C CA . HIS A 1 98 ? -3.693 -0.057 21.179 1.00 69.00 98 HIS A CA 1
ATOM 746 C C . HIS A 1 98 ? -2.183 0.253 21.193 1.00 69.00 98 HIS A C 1
ATOM 748 O O . HIS A 1 98 ? -1.763 1.310 21.665 1.00 69.00 98 HIS A O 1
ATOM 754 N N . GLY A 1 99 ? -1.361 -0.621 20.611 1.00 69.00 99 GLY A N 1
ATOM 755 C CA . GLY A 1 99 ? 0.061 -0.358 20.398 1.00 69.00 99 GLY A CA 1
ATOM 756 C C . GLY A 1 99 ? 0.275 0.575 19.208 1.00 69.00 99 GLY A C 1
ATOM 757 O O . GLY A 1 99 ? 0.223 0.135 18.064 1.00 69.00 99 GLY A O 1
ATOM 758 N N . ARG A 1 100 ? 0.542 1.865 19.447 1.00 70.06 100 ARG A N 1
ATOM 759 C CA . ARG A 1 100 ? 1.052 2.770 18.398 1.00 70.06 100 ARG A CA 1
ATOM 760 C C . ARG A 1 100 ? 2.556 2.569 18.236 1.00 70.06 100 ARG A C 1
ATOM 762 O O . ARG A 1 100 ? 3.354 3.402 18.656 1.00 70.06 100 ARG A O 1
ATOM 769 N N . VAL A 1 101 ? 2.932 1.426 17.680 1.00 77.00 101 VAL A N 1
ATOM 770 C CA . VAL A 1 101 ? 4.329 1.118 17.351 1.00 77.00 101 VAL A CA 1
ATOM 771 C C . VAL A 1 101 ? 4.705 1.755 16.011 1.00 77.00 101 VAL A C 1
ATOM 773 O O . VAL A 1 101 ? 3.833 2.201 15.274 1.00 77.00 101 VAL A O 1
ATOM 776 N N . GLY A 1 102 ? 5.989 1.876 15.697 1.00 80.31 102 GLY A N 1
ATOM 777 C CA . GLY A 1 102 ? 6.431 2.123 14.322 1.00 80.31 102 GLY A CA 1
ATOM 778 C C . GLY A 1 102 ? 6.683 0.792 13.620 1.00 80.31 102 GLY A C 1
ATOM 779 O O . GLY A 1 102 ? 6.907 -0.220 14.283 1.00 80.31 102 GLY A O 1
ATOM 780 N N . ALA A 1 103 ? 6.683 0.796 12.293 1.00 85.81 103 ALA A N 1
ATOM 781 C CA . ALA A 1 103 ? 7.179 -0.318 11.498 1.00 85.81 103 ALA A CA 1
ATOM 782 C C . ALA A 1 103 ? 8.250 0.194 10.538 1.00 85.81 103 ALA A C 1
ATOM 784 O O . ALA A 1 103 ? 8.192 1.339 10.100 1.00 85.81 103 ALA A O 1
ATOM 785 N N . SER A 1 104 ? 9.215 -0.658 10.216 1.00 89.44 104 SER A N 1
ATOM 786 C CA . SER A 1 104 ? 10.142 -0.428 9.114 1.00 89.44 104 SER A CA 1
ATOM 787 C C . SER A 1 104 ? 9.950 -1.535 8.092 1.00 89.44 104 SER A C 1
ATOM 789 O O . SER A 1 104 ? 9.585 -2.659 8.445 1.00 89.44 104 SER A O 1
ATOM 791 N N . ILE A 1 105 ? 10.182 -1.207 6.830 1.00 91.56 105 ILE A N 1
ATOM 792 C CA . ILE A 1 105 ? 10.233 -2.172 5.745 1.00 91.56 105 ILE A CA 1
ATOM 793 C C . ILE A 1 105 ? 11.538 -1.974 4.994 1.00 91.56 105 ILE A C 1
ATOM 795 O O . ILE A 1 105 ? 11.934 -0.847 4.705 1.00 91.56 105 ILE A O 1
ATOM 799 N N . VAL A 1 106 ? 12.183 -3.089 4.683 1.00 90.81 106 VAL A N 1
ATOM 800 C CA . VAL A 1 106 ? 13.353 -3.144 3.819 1.00 90.81 106 VAL A CA 1
ATOM 801 C C . VAL A 1 106 ? 12.996 -4.048 2.652 1.00 90.81 106 VAL A C 1
ATOM 803 O O . VAL A 1 106 ? 12.427 -5.124 2.842 1.00 90.81 106 VAL A O 1
ATOM 806 N N . THR A 1 107 ? 13.280 -3.577 1.448 1.00 90.12 107 THR A N 1
ATOM 807 C CA . THR A 1 107 ? 13.225 -4.363 0.220 1.00 90.12 107 THR A CA 1
ATOM 808 C C . THR A 1 107 ? 14.647 -4.565 -0.281 1.00 90.12 107 THR A C 1
ATOM 810 O O . THR A 1 107 ? 15.523 -3.735 -0.048 1.00 90.12 107 THR A O 1
ATOM 813 N N . GLY A 1 108 ? 14.878 -5.693 -0.943 1.00 78.38 108 GLY A N 1
ATOM 814 C CA . GLY A 1 108 ? 16.200 -6.068 -1.418 1.00 78.38 108 GLY A CA 1
ATOM 815 C C . GLY A 1 108 ? 17.119 -6.665 -0.345 1.00 78.38 108 GLY A C 1
ATOM 816 O O . GLY A 1 108 ? 16.646 -7.300 0.598 1.00 78.38 108 GLY A O 1
ATOM 817 N N . ASN A 1 109 ? 18.436 -6.516 -0.517 1.00 64.81 109 ASN A N 1
ATOM 818 C CA . ASN A 1 109 ? 19.424 -7.008 0.444 1.00 64.81 109 ASN A CA 1
ATOM 819 C C . ASN A 1 109 ? 19.422 -6.085 1.667 1.00 64.81 109 ASN A C 1
ATOM 821 O O . ASN A 1 109 ? 19.891 -4.950 1.585 1.00 64.81 109 ASN A O 1
ATOM 825 N N . ALA A 1 110 ? 18.840 -6.590 2.755 1.00 57.00 110 ALA A N 1
ATOM 826 C CA . ALA A 1 110 ? 18.815 -5.959 4.069 1.00 57.00 110 ALA A CA 1
ATOM 827 C C . ALA A 1 110 ? 20.177 -6.000 4.771 1.00 57.00 110 ALA A C 1
ATOM 829 O O . ALA A 1 110 ? 20.925 -6.983 4.555 1.00 57.00 110 ALA A O 1
#

pLDDT: mean 91.85, std 7.84, range [57.0, 98.62]